Protein AF-A0A942DJN5-F1 (afdb_monomer_lite)

Foldseek 3Di:
DDDDPPPDPPPPFDKDWDADPQRKIWIAGPVRDTQWIGGNPDPKIKGWDADPVRHTAKIAIPQQWIWGFDDDVPAGFIWTDGPPDIDTAGCQAQVDWDQDSVGIFTDHPNRVVNVGDDDD

Radius of gyration: 15.45 Å; chains: 1; bounding box: 38×29×49 Å

pLDDT: mean 87.56, std 16.61, range [33.44, 97.94]

Secondary structure (DSSP, 8-state):
------------S--EEEE-TTS-EEEE-TTS-EEEEE-TT--PEEEEEE-TTS-EEEEEETTS-EEEEEEETTEEEEEE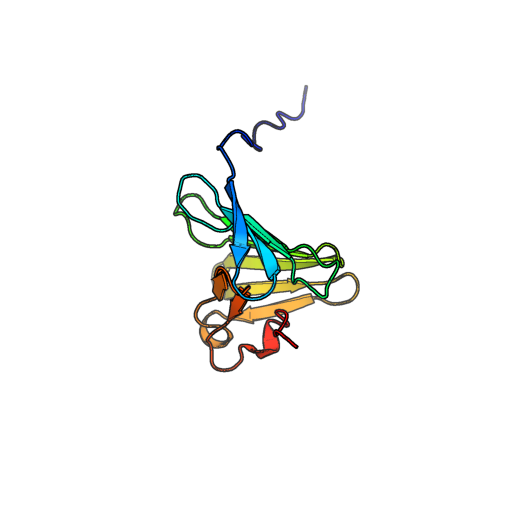E-SS-EEEEEHHHH--EEEETTEEEE-STTGGGG-PPPP-

Structure (mmCIF, N/CA/C/O backbone):
data_AF-A0A942DJN5-F1
#
_entry.id   AF-A0A942DJN5-F1
#
loop_
_atom_site.group_PDB
_atom_site.id
_atom_site.type_symbol
_atom_site.label_atom_id
_atom_site.label_alt_id
_atom_site.label_comp_id
_atom_site.label_asym_id
_atom_site.label_entity_id
_atom_site.label_seq_id
_atom_site.pdbx_PDB_ins_code
_atom_site.Cartn_x
_atom_site.Cartn_y
_atom_site.Cartn_z
_atom_site.occupancy
_atom_site.B_iso_or_equiv
_atom_site.auth_seq_id
_atom_site.auth_comp_id
_atom_site.auth_asym_id
_atom_site.auth_atom_id
_atom_site.pdbx_PDB_model_num
ATOM 1 N N . MET A 1 1 ? 22.781 13.539 30.069 1.00 37.44 1 MET A N 1
ATOM 2 C CA . MET A 1 1 ? 21.540 12.773 30.315 1.00 37.44 1 MET A CA 1
ATOM 3 C C . MET A 1 1 ? 20.593 13.017 29.149 1.00 37.44 1 MET A C 1
ATOM 5 O O . MET A 1 1 ? 20.262 14.176 28.956 1.00 37.44 1 MET A O 1
ATOM 9 N N . TYR A 1 2 ? 20.190 11.934 28.453 1.00 33.44 2 TYR A N 1
ATOM 10 C CA . TYR A 1 2 ? 19.131 11.812 27.418 1.00 33.44 2 TYR A CA 1
ATOM 11 C C . TYR A 1 2 ? 19.337 12.642 26.133 1.00 33.44 2 TYR A C 1
ATOM 13 O O . TYR A 1 2 ? 19.698 13.801 26.219 1.00 33.44 2 TYR A O 1
ATOM 21 N N . LYS A 1 3 ? 19.131 12.194 24.891 1.00 37.69 3 LYS A N 1
ATOM 22 C CA . LYS A 1 3 ? 18.524 11.051 24.164 1.00 37.69 3 LYS A CA 1
ATOM 23 C C . LYS A 1 3 ? 19.100 11.204 22.727 1.00 37.69 3 LYS A C 1
ATOM 25 O O . LYS A 1 3 ? 19.473 12.312 22.372 1.00 37.69 3 LYS A O 1
ATOM 30 N N . GLN A 1 4 ? 19.258 10.235 21.838 1.00 42.44 4 GLN A N 1
ATOM 31 C CA . GLN A 1 4 ? 18.393 9.138 21.431 1.00 42.44 4 GLN A CA 1
ATOM 32 C C . GLN A 1 4 ? 19.260 8.310 20.467 1.00 42.44 4 GLN A C 1
ATOM 34 O O . GLN A 1 4 ? 19.806 8.864 19.513 1.00 42.44 4 GLN A O 1
ATOM 39 N N . GLN A 1 5 ? 19.409 7.011 20.717 1.00 39.25 5 GLN A N 1
ATOM 40 C CA . GLN A 1 5 ? 19.871 6.081 19.693 1.00 39.25 5 GLN A CA 1
ATOM 41 C C . GLN A 1 5 ? 18.828 6.076 18.574 1.00 39.25 5 GLN A C 1
ATOM 43 O O . GLN A 1 5 ? 17.713 5.598 18.767 1.00 39.25 5 GLN A O 1
ATOM 48 N N . ALA A 1 6 ? 19.184 6.625 17.416 1.00 43.09 6 ALA A N 1
ATOM 49 C CA . ALA A 1 6 ? 18.515 6.331 16.155 1.00 43.09 6 ALA A CA 1
ATOM 50 C C . ALA A 1 6 ? 19.083 5.009 15.608 1.00 43.09 6 ALA A C 1
ATOM 52 O O . ALA A 1 6 ? 19.682 4.957 14.540 1.00 43.09 6 ALA A O 1
ATOM 53 N N . GLU A 1 7 ? 18.967 3.942 16.396 1.00 45.06 7 GLU A N 1
ATOM 54 C CA . GLU A 1 7 ? 19.272 2.580 15.966 1.00 45.06 7 GLU A CA 1
ATOM 55 C C . GLU A 1 7 ? 17.946 1.949 15.550 1.00 45.06 7 GLU A C 1
ATOM 57 O O . GLU A 1 7 ? 17.146 1.546 16.390 1.00 45.06 7 GLU A O 1
ATOM 62 N N . GLY A 1 8 ? 17.666 1.954 14.247 1.00 40.34 8 GLY A N 1
ATOM 63 C CA . GLY A 1 8 ? 16.407 1.403 13.751 1.00 40.34 8 GLY A CA 1
ATOM 64 C C . GLY A 1 8 ? 16.100 1.581 12.269 1.00 40.34 8 GLY A C 1
ATOM 65 O O . GLY A 1 8 ? 14.953 1.414 11.894 1.00 40.34 8 GLY A O 1
ATOM 66 N N . TYR A 1 9 ? 17.076 1.896 11.419 1.00 40.50 9 TYR A N 1
ATOM 67 C CA . TYR A 1 9 ? 16.955 1.644 9.981 1.00 40.50 9 TYR A CA 1
ATOM 68 C C . TYR A 1 9 ? 18.221 0.930 9.531 1.00 40.50 9 TYR A C 1
ATOM 70 O O . TYR A 1 9 ? 19.140 1.517 8.968 1.00 40.50 9 TYR A O 1
ATOM 78 N N . SER A 1 10 ? 18.284 -0.367 9.833 1.00 43.28 10 SER A N 1
ATOM 79 C CA . SER A 1 10 ? 19.214 -1.290 9.184 1.00 43.28 10 SER A CA 1
ATOM 80 C C . SER A 1 10 ? 18.806 -1.437 7.712 1.00 43.28 10 SER A C 1
ATOM 82 O O . SER A 1 10 ? 18.278 -2.464 7.293 1.00 43.28 10 SER A O 1
ATOM 84 N N . GLN A 1 11 ? 19.013 -0.389 6.917 1.00 51.34 11 GLN A N 1
ATOM 85 C CA . GLN A 1 11 ? 18.798 -0.410 5.477 1.00 51.34 11 GLN A CA 1
ATOM 86 C C . GLN A 1 11 ? 20.095 -0.875 4.811 1.00 51.34 11 GLN A C 1
ATOM 88 O O . GLN A 1 11 ? 20.892 -0.101 4.292 1.00 51.34 11 GLN A O 1
ATOM 93 N N . SER A 1 12 ? 20.344 -2.175 4.926 1.00 44.69 12 SER A N 1
ATOM 94 C CA . SER A 1 12 ? 21.439 -2.874 4.255 1.00 44.69 12 SER A CA 1
ATOM 95 C C . SER A 1 12 ? 21.007 -4.312 3.947 1.00 44.69 12 SER A C 1
ATOM 97 O O . SER A 1 12 ? 21.697 -5.274 4.277 1.00 44.69 12 SER A O 1
ATOM 99 N N . SER A 1 13 ? 19.840 -4.468 3.331 1.00 58.56 13 SER A N 1
ATOM 100 C CA . SER A 1 13 ? 19.449 -5.685 2.617 1.00 58.56 13 SER A CA 1
ATOM 101 C C . SER A 1 13 ? 19.523 -5.373 1.124 1.00 58.56 13 SER A C 1
ATOM 103 O O . SER A 1 13 ? 19.155 -4.279 0.694 1.00 58.56 13 SER A O 1
ATOM 105 N N . ARG A 1 14 ? 20.088 -6.276 0.319 1.00 76.81 14 ARG A N 1
ATOM 106 C CA . ARG A 1 14 ? 20.234 -6.055 -1.124 1.00 76.81 14 ARG A CA 1
ATOM 107 C C . ARG A 1 14 ? 18.852 -5.918 -1.756 1.00 76.81 14 ARG A C 1
ATOM 109 O O . ARG A 1 14 ? 18.133 -6.903 -1.904 1.00 76.81 14 ARG A O 1
ATOM 116 N N . GLU A 1 15 ? 18.491 -4.708 -2.163 1.00 88.94 15 GLU A N 1
ATOM 117 C CA . GLU A 1 15 ? 17.283 -4.491 -2.951 1.00 88.94 15 GLU A CA 1
ATOM 118 C C . GLU A 1 15 ? 17.552 -4.759 -4.430 1.00 88.94 15 GLU A C 1
ATOM 120 O O . GLU A 1 15 ? 18.551 -4.311 -4.997 1.00 88.94 15 GLU A O 1
ATOM 125 N N . THR A 1 16 ? 16.637 -5.478 -5.078 1.00 92.50 16 THR A N 1
ATOM 126 C CA . THR A 1 16 ? 16.659 -5.662 -6.532 1.00 92.50 16 THR A CA 1
ATOM 127 C C . THR A 1 16 ? 15.553 -4.835 -7.166 1.00 92.50 16 THR A C 1
ATOM 129 O O . THR A 1 16 ? 14.379 -5.024 -6.851 1.00 92.50 16 THR A O 1
ATOM 132 N N . SER A 1 17 ? 15.927 -3.956 -8.094 1.00 95.19 17 SER A N 1
ATOM 133 C CA . SER A 1 17 ? 14.985 -3.182 -8.904 1.00 95.19 17 SER A CA 1
ATOM 134 C C . SER A 1 17 ? 14.544 -3.981 -10.130 1.00 95.19 17 SER A C 1
ATOM 136 O O . SER A 1 17 ? 15.371 -4.619 -10.784 1.00 95.19 17 SER A O 1
ATOM 138 N N . ARG A 1 18 ? 13.250 -3.949 -10.452 1.00 96.12 18 ARG A N 1
ATOM 139 C CA . ARG A 1 18 ? 12.647 -4.637 -11.602 1.00 96.12 18 ARG A CA 1
ATOM 140 C C . ARG A 1 18 ? 11.591 -3.764 -12.267 1.00 96.12 18 ARG A C 1
ATOM 142 O O . ARG A 1 18 ? 11.036 -2.873 -11.636 1.00 96.12 18 ARG A O 1
ATOM 149 N N . VAL A 1 19 ? 11.315 -4.063 -13.530 1.00 96.69 19 VAL A N 1
ATOM 150 C CA . VAL A 1 19 ? 10.251 -3.434 -14.316 1.00 96.69 19 VAL A CA 1
ATOM 151 C C . VAL A 1 19 ? 9.258 -4.522 -14.716 1.00 96.69 19 VAL A C 1
ATOM 153 O O . VAL A 1 19 ? 9.683 -5.590 -15.164 1.00 96.69 19 VAL A O 1
ATOM 156 N N . ASN A 1 20 ? 7.962 -4.298 -14.496 1.00 94.69 20 ASN A N 1
ATOM 157 C CA . ASN A 1 20 ? 6.921 -5.255 -14.884 1.00 94.69 20 ASN A CA 1
ATOM 158 C C . ASN A 1 20 ? 6.558 -5.124 -16.381 1.00 94.69 20 ASN A C 1
ATOM 160 O O . ASN A 1 20 ? 7.110 -4.306 -17.117 1.00 94.69 20 ASN A O 1
ATOM 164 N N . THR A 1 21 ? 5.591 -5.917 -16.848 1.00 94.31 21 THR A N 1
ATOM 165 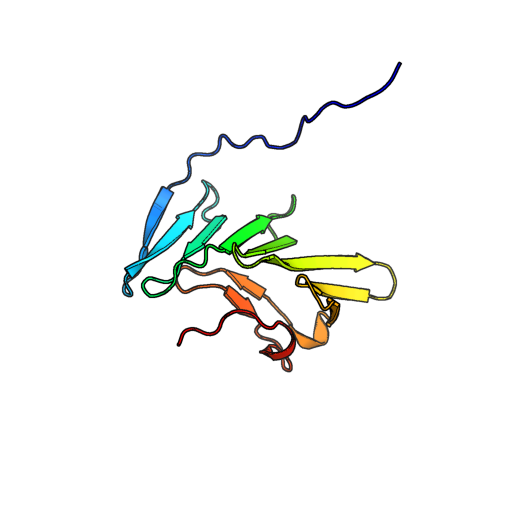C CA . THR A 1 21 ? 5.114 -5.903 -18.247 1.00 94.31 21 THR A CA 1
ATOM 166 C C . THR A 1 21 ? 4.478 -4.586 -18.693 1.00 94.31 21 THR A C 1
ATOM 168 O O . THR A 1 21 ? 4.234 -4.400 -19.881 1.00 94.31 21 THR A O 1
ATOM 171 N N . HIS A 1 22 ? 4.182 -3.689 -17.760 1.00 91.75 22 HIS A N 1
ATOM 172 C CA . HIS A 1 22 ? 3.553 -2.397 -17.999 1.00 91.75 22 HIS A CA 1
ATOM 173 C C . HIS A 1 22 ? 4.523 -1.223 -17.908 1.00 91.75 22 HIS A C 1
ATOM 175 O O . HIS A 1 22 ? 4.109 -0.091 -18.112 1.00 91.75 22 HIS A O 1
ATOM 181 N N . GLY A 1 23 ? 5.804 -1.486 -17.638 1.00 93.75 23 GLY A N 1
ATOM 182 C CA . GLY A 1 23 ? 6.790 -0.434 -17.424 1.00 93.75 23 GLY A CA 1
ATOM 183 C C . GLY A 1 23 ? 6.844 0.076 -15.983 1.00 93.75 23 GLY A C 1
ATOM 184 O O . GLY A 1 23 ? 7.668 0.941 -15.701 1.00 93.75 23 GLY A O 1
ATOM 185 N N . ASP A 1 24 ? 6.029 -0.461 -15.068 1.00 94.50 24 ASP A N 1
ATOM 186 C CA . ASP A 1 24 ? 6.037 -0.031 -13.670 1.00 94.50 24 ASP A CA 1
ATOM 187 C C . ASP A 1 24 ? 7.316 -0.510 -12.985 1.00 94.50 24 ASP A C 1
ATOM 189 O O . ASP A 1 24 ? 7.741 -1.664 -13.136 1.00 94.50 24 ASP A O 1
ATOM 193 N N . LEU A 1 25 ? 7.916 0.378 -12.202 1.00 95.69 25 LEU A N 1
ATOM 194 C CA . LEU A 1 25 ? 9.142 0.116 -11.468 1.00 95.69 25 LEU A CA 1
ATOM 195 C C . LEU A 1 25 ? 8.801 -0.376 -10.065 1.00 95.69 25 LEU A C 1
ATOM 197 O O . LEU A 1 25 ? 8.100 0.301 -9.318 1.00 95.69 25 LEU A O 1
ATOM 201 N N . TYR A 1 26 ? 9.368 -1.506 -9.658 1.00 96.75 26 TYR A N 1
ATOM 202 C CA . TYR A 1 26 ? 9.243 -1.993 -8.289 1.00 96.75 26 TYR A CA 1
ATOM 203 C C . TYR A 1 26 ? 10.572 -2.518 -7.750 1.00 96.75 26 TYR A C 1
ATOM 205 O O . TYR A 1 26 ? 11.444 -2.965 -8.501 1.00 96.75 26 TYR A O 1
ATOM 213 N N . ARG A 1 27 ? 10.739 -2.475 -6.428 1.00 97.50 27 ARG A N 1
ATOM 214 C CA . ARG A 1 27 ? 11.911 -3.025 -5.735 1.00 97.50 27 ARG A CA 1
ATOM 215 C C . ARG A 1 27 ? 11.497 -4.143 -4.809 1.00 97.50 27 ARG A C 1
ATOM 217 O O . ARG A 1 27 ? 10.428 -4.073 -4.214 1.00 97.50 27 ARG A O 1
ATOM 224 N N . LYS A 1 28 ? 12.339 -5.169 -4.699 1.00 96.69 28 LYS A N 1
ATOM 225 C CA . LYS A 1 28 ? 12.158 -6.278 -3.760 1.00 96.69 28 LYS A CA 1
ATOM 226 C C . LYS A 1 28 ? 13.339 -6.386 -2.814 1.00 96.69 28 LYS A C 1
ATOM 228 O O . LYS A 1 28 ? 14.482 -6.259 -3.258 1.00 96.69 28 LYS A O 1
ATOM 233 N N . ASN A 1 29 ? 13.055 -6.671 -1.549 1.00 94.50 29 ASN A N 1
ATOM 234 C CA . ASN A 1 29 ? 14.072 -7.080 -0.590 1.00 94.50 29 ASN A CA 1
ATOM 235 C C . ASN A 1 29 ? 14.456 -8.560 -0.789 1.00 94.50 29 ASN A C 1
ATOM 237 O O . ASN A 1 29 ? 13.906 -9.268 -1.637 1.00 94.50 29 ASN A O 1
ATOM 241 N N . GLU A 1 30 ? 15.401 -9.041 0.016 1.00 93.31 30 GLU A N 1
ATOM 242 C CA . GLU A 1 30 ? 15.907 -10.420 -0.044 1.00 93.31 30 GLU A CA 1
ATOM 243 C C . GLU A 1 30 ? 14.849 -11.479 0.317 1.00 93.31 30 GLU A C 1
ATOM 245 O O . GLU A 1 30 ? 14.959 -12.625 -0.113 1.00 93.31 30 GLU A O 1
ATOM 250 N N . LEU A 1 31 ? 13.796 -11.091 1.046 1.00 93.06 31 LEU A N 1
ATOM 251 C CA . LEU A 1 31 ? 12.650 -1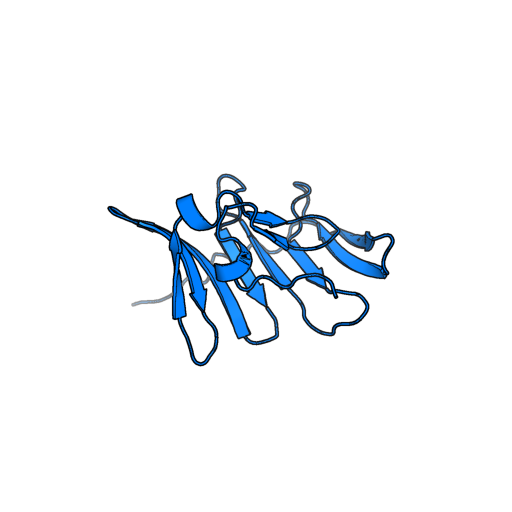1.945 1.380 1.00 93.06 31 LEU A CA 1
ATOM 252 C C . LEU A 1 31 ? 11.609 -12.002 0.248 1.00 93.06 31 LEU A C 1
ATOM 254 O O . LEU A 1 31 ? 10.598 -12.692 0.363 1.00 93.06 31 LEU A O 1
ATOM 258 N N . GLY A 1 32 ? 11.834 -11.275 -0.850 1.00 93.94 32 GLY A N 1
ATOM 259 C CA . GLY A 1 32 ? 10.921 -11.199 -1.989 1.00 93.94 32 GLY A CA 1
ATOM 260 C C . GLY A 1 32 ? 9.745 -10.238 -1.796 1.00 93.94 32 GLY A C 1
ATOM 261 O O . GLY A 1 32 ? 8.908 -10.134 -2.697 1.00 93.94 32 GLY A O 1
ATOM 262 N N . GLN A 1 33 ? 9.690 -9.516 -0.675 1.00 96.44 33 GLN A N 1
ATOM 263 C CA . GLN A 1 33 ? 8.675 -8.499 -0.410 1.00 96.44 33 GLN A CA 1
ATOM 264 C C . GLN A 1 33 ? 8.974 -7.239 -1.217 1.00 96.44 33 GLN A C 1
ATOM 266 O O . GLN A 1 33 ? 10.135 -6.857 -1.372 1.00 96.44 33 GLN A O 1
ATOM 271 N N . ILE A 1 34 ? 7.930 -6.589 -1.726 1.00 97.25 34 ILE A N 1
ATOM 272 C CA . ILE A 1 34 ? 8.077 -5.363 -2.509 1.00 97.25 34 ILE A CA 1
ATOM 273 C C . ILE A 1 34 ? 8.197 -4.183 -1.556 1.00 97.25 34 ILE A C 1
ATOM 275 O O . ILE A 1 34 ? 7.278 -3.920 -0.796 1.00 97.25 34 ILE A O 1
ATOM 279 N N . THR A 1 35 ? 9.312 -3.463 -1.606 1.00 97.00 35 THR A N 1
ATOM 280 C CA . THR A 1 35 ? 9.597 -2.340 -0.698 1.00 97.00 35 THR A CA 1
ATOM 281 C C . THR A 1 35 ? 9.246 -0.987 -1.302 1.00 97.00 35 THR A C 1
ATOM 283 O O . THR A 1 35 ? 8.978 -0.034 -0.571 1.00 97.00 35 THR A O 1
ATOM 286 N N . SER A 1 36 ? 9.190 -0.894 -2.634 1.00 96.94 36 SER A N 1
ATOM 287 C CA . SER A 1 36 ? 8.718 0.301 -3.333 1.00 96.94 36 SER A CA 1
ATOM 288 C C . SER A 1 36 ? 8.078 -0.015 -4.680 1.00 96.94 36 SER A C 1
ATOM 290 O O . SER A 1 36 ? 8.445 -1.004 -5.320 1.00 96.94 36 SER A O 1
ATOM 292 N N . PHE A 1 37 ? 7.186 0.861 -5.141 1.00 96.31 37 PHE A N 1
ATOM 293 C CA . PHE A 1 37 ? 6.492 0.745 -6.425 1.00 96.31 37 PHE A CA 1
ATOM 294 C C . PHE A 1 37 ? 6.213 2.130 -7.038 1.00 96.31 37 PHE A C 1
ATOM 296 O O . PHE A 1 37 ? 5.858 3.052 -6.313 1.00 96.31 37 PHE A O 1
ATOM 303 N N . SER A 1 38 ? 6.354 2.275 -8.355 1.00 94.75 38 SER A N 1
ATOM 304 C CA . SER A 1 38 ? 6.024 3.481 -9.128 1.00 94.75 38 SER A CA 1
ATOM 305 C C . SER A 1 38 ? 5.357 3.065 -10.433 1.00 94.75 38 SER A C 1
ATOM 307 O O . SER A 1 38 ? 5.916 2.239 -11.160 1.00 94.75 38 SER A O 1
ATOM 309 N N . TYR A 1 39 ? 4.191 3.635 -10.739 1.00 91.31 39 TYR A N 1
ATOM 310 C CA . TYR A 1 39 ? 3.526 3.396 -12.023 1.00 91.31 39 TYR A CA 1
ATOM 311 C C . TYR A 1 39 ? 4.316 4.050 -13.163 1.00 91.31 39 TYR A C 1
ATOM 313 O O . TYR A 1 39 ? 4.892 5.116 -12.970 1.00 91.31 39 TYR A O 1
ATOM 321 N N . ALA A 1 40 ? 4.334 3.439 -14.349 1.00 91.19 40 ALA A N 1
ATOM 322 C CA . ALA A 1 40 ? 5.069 3.964 -15.505 1.00 91.19 40 ALA A CA 1
ATOM 323 C C . ALA A 1 40 ? 4.626 5.386 -15.897 1.00 91.19 40 ALA A C 1
ATOM 325 O O . ALA A 1 40 ? 5.451 6.231 -16.238 1.00 91.19 40 ALA A O 1
ATOM 326 N N . ASP A 1 41 ? 3.321 5.641 -15.797 1.00 88.31 41 ASP A N 1
ATOM 327 C CA . ASP A 1 41 ? 2.680 6.898 -16.190 1.00 88.31 41 ASP A CA 1
ATOM 328 C C . ASP A 1 41 ? 2.506 7.873 -15.007 1.00 88.31 41 ASP A C 1
ATOM 330 O O . ASP A 1 41 ? 1.704 8.806 -15.069 1.00 88.31 41 ASP A O 1
ATOM 334 N N . SER A 1 42 ? 3.212 7.647 -13.893 1.00 85.62 42 SER A N 1
ATOM 335 C CA . SER A 1 42 ? 3.075 8.449 -12.678 1.00 85.62 42 SER A CA 1
ATOM 336 C C . SER A 1 42 ? 4.405 8.649 -11.959 1.00 85.62 42 SER A C 1
ATOM 338 O O . SER A 1 42 ? 5.114 7.693 -11.659 1.00 85.62 42 SER A O 1
ATOM 340 N N . ASP A 1 43 ? 4.679 9.887 -11.549 1.00 85.19 43 ASP A N 1
ATOM 341 C CA . ASP A 1 43 ? 5.818 10.215 -10.677 1.00 85.19 43 ASP A CA 1
ATOM 342 C C . ASP A 1 43 ? 5.548 9.889 -9.190 1.00 85.19 43 ASP A C 1
ATOM 344 O O . ASP A 1 43 ? 6.299 10.288 -8.291 1.00 85.19 43 ASP A O 1
ATOM 348 N N . ILE A 1 44 ? 4.444 9.196 -8.897 1.00 91.31 44 ILE A N 1
ATOM 349 C CA . ILE A 1 44 ? 4.080 8.813 -7.538 1.00 91.31 44 ILE A CA 1
ATOM 350 C C . ILE A 1 44 ? 4.854 7.556 -7.138 1.00 91.31 44 ILE A C 1
ATOM 352 O O . ILE A 1 44 ? 4.647 6.472 -7.682 1.00 91.31 44 ILE A O 1
ATOM 356 N N . LEU A 1 45 ? 5.703 7.708 -6.123 1.00 93.88 45 LEU A N 1
ATOM 357 C CA . LEU A 1 45 ? 6.436 6.617 -5.501 1.00 93.88 45 LEU A CA 1
ATOM 358 C C . LEU A 1 45 ? 5.691 6.143 -4.259 1.00 93.88 45 LEU A C 1
ATOM 360 O O . LEU A 1 45 ? 5.471 6.919 -3.329 1.00 93.88 45 LEU A O 1
ATOM 364 N N . PHE A 1 46 ? 5.401 4.850 -4.217 1.00 96.44 46 PHE A N 1
ATOM 365 C CA . PHE A 1 46 ? 4.924 4.152 -3.035 1.00 96.44 46 PHE A CA 1
ATOM 366 C C . PHE A 1 46 ? 6.078 3.434 -2.344 1.00 96.44 46 PHE A C 1
ATOM 368 O O . PHE A 1 46 ? 6.932 2.838 -3.006 1.00 96.44 46 PHE A O 1
ATOM 375 N N . THR A 1 47 ? 6.082 3.451 -1.016 1.00 97.44 47 THR A N 1
ATOM 376 C CA . THR A 1 47 ? 6.957 2.629 -0.179 1.00 97.44 47 THR A CA 1
ATOM 377 C C . THR A 1 47 ? 6.133 1.790 0.782 1.00 97.44 47 THR A C 1
ATOM 379 O O . THR A 1 47 ? 5.058 2.204 1.219 1.00 97.44 47 THR A O 1
ATOM 382 N N . PHE A 1 48 ? 6.642 0.601 1.092 1.00 97.94 48 PHE A N 1
ATOM 383 C CA . PHE A 1 48 ? 5.944 -0.403 1.885 1.00 97.94 48 PHE A CA 1
ATOM 384 C C . PHE A 1 48 ? 6.817 -0.847 3.052 1.00 97.94 48 PHE A C 1
ATOM 386 O O . PHE A 1 48 ? 7.948 -1.303 2.851 1.00 97.94 48 PHE A O 1
ATOM 393 N N . GLY A 1 49 ? 6.282 -0.714 4.261 1.00 96.81 49 GLY A N 1
ATOM 394 C CA . GLY A 1 49 ? 6.882 -1.235 5.479 1.00 96.81 49 GLY A CA 1
ATOM 395 C C . GLY A 1 49 ? 6.224 -2.542 5.904 1.00 96.81 49 GLY A C 1
ATOM 396 O O . GLY A 1 49 ? 5.030 -2.767 5.681 1.00 96.81 49 GLY A O 1
ATOM 397 N N . TYR A 1 50 ? 7.029 -3.414 6.504 1.00 96.00 50 TYR A N 1
ATOM 398 C CA . TYR A 1 50 ? 6.601 -4.712 7.007 1.00 96.00 50 TYR A CA 1
ATOM 399 C C . TYR A 1 50 ? 6.979 -4.845 8.482 1.00 96.00 50 TYR A C 1
ATOM 401 O O . TYR A 1 50 ? 8.048 -4.387 8.894 1.00 96.00 50 TYR A O 1
ATOM 409 N N . ASP A 1 51 ? 6.113 -5.481 9.266 1.00 94.25 51 ASP A N 1
ATOM 410 C CA . ASP A 1 51 ? 6.382 -5.804 10.663 1.00 94.25 51 ASP A CA 1
ATOM 411 C C . ASP A 1 51 ? 7.368 -6.980 10.807 1.00 94.25 51 ASP A C 1
ATOM 413 O O . ASP A 1 51 ? 7.847 -7.564 9.831 1.00 94.25 51 ASP A O 1
ATOM 417 N N . ASN A 1 52 ? 7.689 -7.331 12.055 1.00 91.94 52 ASN A N 1
ATOM 418 C CA . ASN A 1 52 ? 8.630 -8.412 12.367 1.00 91.94 52 ASN A CA 1
ATOM 419 C C . ASN A 1 52 ? 8.145 -9.797 11.904 1.00 91.94 52 ASN A C 1
ATOM 421 O O . ASN A 1 52 ? 8.968 -10.697 11.746 1.00 91.94 52 ASN A O 1
ATOM 425 N N . ASP A 1 53 ? 6.840 -9.960 11.675 1.00 93.12 53 ASP A N 1
ATOM 426 C CA . ASP A 1 53 ? 6.236 -11.189 11.159 1.00 93.12 53 ASP A CA 1
ATOM 427 C C . ASP A 1 53 ? 6.187 -11.195 9.618 1.00 93.12 53 ASP A C 1
ATOM 429 O O . ASP A 1 53 ? 5.674 -12.130 8.997 1.00 93.12 53 ASP A O 1
ATOM 433 N N . GLY A 1 54 ? 6.727 -10.150 8.980 1.00 92.81 54 GLY A N 1
ATOM 434 C CA . GLY A 1 54 ? 6.749 -9.975 7.534 1.00 92.81 54 GLY A CA 1
ATOM 435 C C . GLY A 1 54 ? 5.403 -9.554 6.944 1.00 92.81 54 GLY A C 1
ATOM 436 O O . GLY A 1 54 ? 5.220 -9.651 5.727 1.00 92.81 54 GLY A O 1
ATOM 437 N N . GLN A 1 55 ? 4.463 -9.093 7.772 1.00 93.19 55 GLN A N 1
ATOM 438 C CA . GLN A 1 55 ? 3.161 -8.601 7.334 1.00 93.19 55 GLN A CA 1
ATOM 439 C C . GLN A 1 55 ? 3.225 -7.110 7.026 1.00 93.19 55 GLN A C 1
ATOM 441 O O . GLN A 1 55 ? 3.960 -6.364 7.664 1.00 93.19 55 GLN A O 1
ATOM 446 N N . LEU A 1 56 ? 2.451 -6.663 6.037 1.00 95.81 56 LEU A N 1
ATOM 447 C CA . LEU A 1 56 ? 2.415 -5.255 5.649 1.00 95.81 56 LEU A CA 1
ATOM 448 C C . LEU A 1 56 ? 1.901 -4.395 6.816 1.00 95.81 56 LEU A C 1
ATOM 450 O O . LEU A 1 56 ? 0.774 -4.587 7.280 1.00 95.81 56 LEU A O 1
ATOM 454 N N . SER A 1 57 ? 2.718 -3.444 7.267 1.00 96.31 57 SER A N 1
ATOM 455 C CA . SER A 1 57 ? 2.420 -2.561 8.400 1.00 96.31 57 SER A CA 1
ATOM 456 C C . SER A 1 57 ? 2.080 -1.141 7.971 1.00 96.31 57 SER A C 1
ATOM 458 O O . SER A 1 57 ? 1.259 -0.482 8.610 1.00 96.31 57 SER A O 1
ATOM 460 N N . ASP A 1 58 ? 2.697 -0.658 6.896 1.00 97.00 58 ASP A N 1
ATOM 461 C CA . ASP A 1 58 ? 2.519 0.709 6.433 1.00 97.00 58 ASP A CA 1
ATOM 462 C C . ASP A 1 58 ? 2.752 0.857 4.932 1.00 97.00 58 ASP A C 1
ATOM 464 O O . ASP A 1 58 ? 3.490 0.103 4.297 1.00 97.00 58 ASP A O 1
ATOM 468 N N . ILE A 1 59 ? 2.079 1.855 4.374 1.00 97.88 59 ILE A N 1
ATOM 469 C CA . ILE A 1 59 ? 2.209 2.294 2.992 1.00 97.88 59 ILE A CA 1
ATOM 470 C C . ILE A 1 59 ? 2.396 3.805 3.047 1.00 97.88 59 ILE A C 1
ATOM 472 O O . ILE A 1 59 ? 1.652 4.492 3.750 1.00 97.88 59 ILE A O 1
ATOM 476 N N . ASN A 1 60 ? 3.349 4.343 2.296 1.00 97.44 60 ASN A N 1
ATOM 477 C CA . ASN A 1 60 ? 3.510 5.785 2.137 1.00 97.44 60 ASN A CA 1
ATOM 478 C C . ASN A 1 60 ? 3.611 6.133 0.657 1.00 97.44 60 ASN A C 1
ATOM 480 O O . ASN A 1 60 ? 4.171 5.373 -0.125 1.00 97.44 60 ASN A O 1
ATOM 484 N N . SER A 1 61 ? 3.076 7.290 0.289 1.00 96.06 61 SER A N 1
ATOM 485 C CA . SER A 1 61 ? 3.158 7.850 -1.056 1.00 96.06 61 SER A CA 1
ATOM 486 C C . SER A 1 61 ? 3.970 9.143 -1.041 1.00 96.06 61 SER A C 1
ATOM 488 O O . SER A 1 61 ? 3.845 9.950 -0.115 1.00 96.06 61 SER A O 1
ATOM 490 N N . SER A 1 62 ? 4.725 9.409 -2.109 1.00 94.94 62 SER A N 1
ATOM 491 C CA . SER A 1 62 ? 5.391 10.700 -2.328 1.00 94.94 62 SER A CA 1
ATOM 492 C C . SER A 1 62 ? 4.419 11.888 -2.404 1.00 94.94 62 SER A C 1
ATOM 494 O O . SER A 1 62 ? 4.842 13.029 -2.235 1.00 94.94 62 SER A O 1
ATOM 496 N N . THR A 1 63 ? 3.116 11.642 -2.587 1.00 92.56 63 THR A N 1
ATOM 497 C CA . THR A 1 63 ? 2.058 12.670 -2.565 1.00 92.56 63 THR A CA 1
ATOM 498 C C . THR A 1 63 ? 1.546 13.014 -1.163 1.00 92.56 63 THR A C 1
ATOM 500 O O . THR A 1 63 ? 0.615 13.805 -1.026 1.00 92.56 63 THR A O 1
ATOM 503 N N . GLY A 1 64 ? 2.137 12.438 -0.111 1.00 94.00 64 GLY A N 1
ATOM 504 C CA . GLY A 1 64 ? 1.786 12.721 1.286 1.00 94.00 64 GLY A CA 1
ATOM 505 C C . GLY A 1 64 ? 0.622 11.899 1.835 1.00 94.00 64 GLY A C 1
ATOM 506 O O . GLY A 1 64 ? 0.157 12.156 2.945 1.00 94.00 64 GLY A O 1
ATOM 507 N N . TRP A 1 65 ? 0.167 10.901 1.082 1.00 96.69 65 TRP A N 1
ATOM 508 C CA . TRP A 1 65 ? -0.736 9.879 1.592 1.00 96.69 65 TRP A CA 1
ATOM 509 C C . TRP A 1 65 ? 0.023 8.832 2.397 1.00 96.69 65 TRP A C 1
ATOM 511 O O . TRP A 1 65 ? 1.149 8.461 2.056 1.00 96.69 65 TRP A O 1
ATOM 521 N N . SER A 1 66 ? -0.611 8.324 3.448 1.00 97.56 66 SER A N 1
ATOM 522 C CA . SER A 1 66 ? -0.087 7.186 4.195 1.00 97.56 66 SER A CA 1
ATOM 523 C C . SER A 1 66 ? -1.202 6.325 4.766 1.00 97.56 66 SER A C 1
ATOM 525 O O . SER A 1 66 ? -2.233 6.838 5.210 1.00 97.56 66 SER A O 1
ATOM 527 N N . TRP A 1 67 ? -0.926 5.031 4.825 1.00 97.94 67 TRP A N 1
ATOM 528 C CA . TRP A 1 67 ? -1.774 4.003 5.397 1.00 97.94 67 TRP A CA 1
ATOM 529 C C . TRP A 1 67 ? -0.974 3.309 6.485 1.00 97.94 67 TRP A C 1
ATOM 531 O O . TRP A 1 67 ? 0.154 2.887 6.249 1.00 97.94 67 TRP A O 1
ATOM 541 N N . THR A 1 68 ? -1.526 3.194 7.685 1.00 97.56 68 THR A N 1
ATOM 542 C CA . THR A 1 68 ? -0.845 2.528 8.801 1.00 97.56 68 THR A CA 1
ATOM 543 C C . THR A 1 68 ? -1.771 1.502 9.420 1.00 97.56 68 THR A C 1
ATOM 545 O O . THR A 1 68 ? -2.882 1.851 9.828 1.00 97.56 68 THR A O 1
ATOM 548 N N . LYS A 1 69 ? -1.320 0.249 9.509 1.00 96.38 69 LYS A N 1
ATOM 549 C CA . LYS A 1 69 ? -2.066 -0.809 10.182 1.00 96.38 69 LYS A CA 1
ATOM 550 C C . LYS A 1 69 ? -2.052 -0.544 11.688 1.00 96.38 69 LYS A C 1
ATOM 552 O O . LYS A 1 69 ? -1.009 -0.269 12.281 1.00 96.38 69 LYS A O 1
ATOM 557 N N . VAL A 1 70 ? -3.223 -0.589 12.313 1.00 95.31 70 VAL A N 1
ATOM 558 C CA . VAL A 1 70 ? -3.409 -0.346 13.746 1.00 95.31 70 VAL A CA 1
ATOM 559 C C . VAL A 1 70 ? -4.120 -1.540 14.358 1.00 95.31 70 VAL A C 1
ATOM 561 O O . VAL A 1 70 ? -5.150 -1.983 13.857 1.00 95.31 70 VAL A O 1
ATOM 564 N N . ARG A 1 71 ? -3.562 -2.039 15.463 1.00 93.12 71 ARG A N 1
ATOM 565 C CA . ARG A 1 71 ? -4.116 -3.126 16.273 1.00 93.12 71 ARG A CA 1
ATOM 566 C C . ARG A 1 71 ? -4.255 -2.645 17.707 1.00 93.12 71 ARG A C 1
ATOM 568 O O . ARG A 1 71 ? -3.265 -2.502 18.423 1.00 93.12 71 ARG A O 1
ATOM 575 N N . THR A 1 72 ? -5.481 -2.346 18.115 1.00 92.56 72 THR A N 1
ATOM 576 C CA . THR A 1 72 ? -5.809 -1.866 19.464 1.00 92.56 72 THR A CA 1
ATOM 577 C C . THR A 1 72 ? -7.060 -2.569 19.982 1.00 92.56 72 THR A C 1
ATOM 579 O O . THR A 1 72 ? -7.878 -3.015 19.178 1.00 92.56 72 THR A O 1
ATOM 582 N N . PRO A 1 73 ? -7.263 -2.674 21.308 1.00 93.12 73 PRO A N 1
ATOM 583 C CA . PRO A 1 73 ? -8.509 -3.212 21.844 1.00 93.12 73 PRO A CA 1
ATOM 584 C C . PRO A 1 73 ? -9.720 -2.446 21.288 1.00 93.12 73 PRO A C 1
ATOM 586 O O . PRO A 1 73 ? -9.875 -1.256 21.550 1.00 93.12 73 PRO A O 1
ATOM 589 N N . GLY A 1 74 ? -10.563 -3.129 20.510 1.00 89.69 74 GLY A N 1
ATOM 590 C CA . GLY A 1 74 ? -11.759 -2.549 19.887 1.00 89.69 74 GLY A CA 1
ATOM 591 C C . GLY A 1 74 ? -11.579 -1.998 18.467 1.00 89.69 74 GLY A C 1
ATOM 592 O O . GLY A 1 74 ? -12.569 -1.566 17.885 1.00 89.69 74 GLY A O 1
ATOM 593 N N . PHE A 1 75 ? -10.372 -2.030 17.891 1.00 93.06 75 PHE A N 1
ATOM 594 C CA . PHE A 1 75 ? -10.157 -1.708 16.478 1.00 93.06 75 PHE A CA 1
ATOM 595 C C . PHE A 1 75 ? -8.930 -2.428 15.910 1.00 93.06 75 PHE A C 1
ATOM 597 O O . PHE A 1 75 ? -7.805 -2.240 16.389 1.00 93.06 75 PHE A O 1
ATOM 604 N N . GLU A 1 76 ? -9.157 -3.179 14.838 1.00 95.12 76 GLU A N 1
ATOM 605 C CA . GLU A 1 76 ? -8.124 -3.705 13.954 1.00 95.12 76 GLU A CA 1
ATOM 606 C C . GLU A 1 76 ? -8.437 -3.268 12.523 1.00 95.12 76 GLU A C 1
ATOM 608 O O . GLU A 1 76 ? -9.579 -3.361 12.068 1.00 95.12 76 GLU A O 1
ATOM 613 N N . GLY A 1 77 ? -7.437 -2.719 11.837 1.00 95.56 77 GLY A N 1
ATOM 614 C CA . GLY A 1 77 ? -7.602 -2.190 10.490 1.00 95.56 77 GLY A CA 1
ATOM 615 C C . GLY A 1 77 ? -6.526 -1.175 10.135 1.00 95.56 77 GLY A C 1
ATOM 616 O O . GLY A 1 77 ? -5.394 -1.248 10.615 1.00 95.56 77 GLY A O 1
ATOM 617 N N . TRP A 1 78 ? -6.888 -0.206 9.306 1.00 97.38 78 TRP A N 1
ATOM 618 C CA . TRP A 1 78 ? -6.001 0.804 8.755 1.00 97.38 78 TRP A CA 1
ATOM 619 C C . TRP A 1 78 ? -6.430 2.205 9.155 1.00 97.38 78 TRP A C 1
ATOM 621 O O . TRP A 1 78 ? -7.610 2.551 9.160 1.00 97.38 78 TRP A O 1
ATOM 631 N N . VAL A 1 79 ? -5.440 3.036 9.451 1.00 97.19 79 VAL A N 1
ATOM 632 C CA . VAL A 1 79 ? -5.593 4.485 9.475 1.00 97.19 79 VAL A CA 1
ATOM 633 C C . VAL A 1 79 ? -5.106 5.014 8.141 1.00 97.19 79 VAL A C 1
ATOM 635 O O . VAL A 1 79 ? -3.920 4.892 7.834 1.00 97.19 79 VAL A O 1
ATOM 638 N N . VAL A 1 80 ? -6.012 5.618 7.383 1.00 97.56 80 VAL A N 1
ATOM 639 C CA . VAL A 1 80 ? -5.697 6.302 6.128 1.00 97.56 80 VAL A CA 1
ATOM 640 C C . VAL A 1 80 ? -5.630 7.791 6.413 1.00 97.56 80 VAL A C 1
ATOM 642 O O . VAL A 1 80 ? -6.481 8.329 7.129 1.00 97.56 80 VAL A O 1
ATOM 645 N N . ARG A 1 81 ? -4.587 8.458 5.922 1.00 97.00 81 ARG A N 1
ATOM 646 C CA . ARG A 1 81 ? -4.428 9.903 6.093 1.00 97.00 81 ARG A CA 1
ATOM 647 C C . ARG A 1 81 ? -3.721 10.551 4.914 1.00 97.00 81 ARG A C 1
ATOM 649 O O . ARG A 1 81 ? -2.839 9.951 4.299 1.00 97.00 81 ARG A O 1
ATOM 656 N N . ASN A 1 82 ? -4.043 11.817 4.708 1.00 94.31 82 ASN A N 1
ATOM 657 C CA . ASN A 1 82 ? -3.289 12.760 3.892 1.00 94.31 82 ASN A CA 1
ATOM 658 C C . ASN A 1 82 ? -3.065 14.056 4.705 1.00 94.31 82 ASN A C 1
ATOM 660 O O . ASN A 1 82 ? -3.187 14.058 5.932 1.00 94.31 82 ASN A O 1
ATOM 664 N N . TYR A 1 83 ? -2.711 15.163 4.047 1.00 91.06 83 TYR A N 1
ATOM 665 C CA . TYR A 1 83 ? -2.491 16.451 4.720 1.00 91.06 83 TYR A CA 1
ATOM 666 C C . TYR A 1 83 ? -3.755 17.103 5.302 1.00 91.06 83 TYR A C 1
ATOM 668 O O . TYR A 1 83 ? -3.645 17.969 6.169 1.00 91.06 83 TYR A O 1
ATOM 676 N N . PHE A 1 84 ? -4.934 16.719 4.824 1.00 94.06 84 PHE A N 1
ATOM 677 C CA . PHE A 1 84 ? -6.213 17.362 5.122 1.00 94.06 84 PHE A CA 1
ATOM 678 C C . PHE A 1 84 ? -7.134 16.474 5.957 1.00 94.06 84 PHE A C 1
ATOM 680 O O . PHE A 1 84 ? -7.868 16.968 6.810 1.00 94.06 84 PHE A O 1
ATOM 687 N N . GLU A 1 85 ? -7.090 15.167 5.720 1.00 96.06 85 GLU A N 1
ATOM 688 C CA . GLU A 1 85 ? -8.085 14.219 6.193 1.00 96.06 85 GLU A CA 1
ATOM 689 C C . GLU A 1 85 ? -7.438 12.971 6.784 1.00 96.06 85 GLU A C 1
ATOM 691 O O . GLU A 1 85 ? -6.307 12.586 6.467 1.00 96.06 85 GLU A O 1
ATOM 696 N N . ARG A 1 86 ? -8.196 12.337 7.677 1.00 96.50 86 ARG A N 1
ATOM 697 C CA . ARG A 1 86 ? -7.860 11.063 8.297 1.00 96.50 86 ARG A CA 1
ATOM 698 C C . ARG A 1 86 ? -9.137 10.290 8.580 1.00 96.50 86 ARG A C 1
ATOM 700 O O . ARG A 1 86 ? -10.064 10.839 9.172 1.00 96.50 86 ARG A O 1
ATOM 707 N N . TRP A 1 87 ? -9.132 9.002 8.272 1.00 97.19 87 TRP A N 1
ATOM 708 C CA . TRP A 1 87 ? -10.204 8.085 8.644 1.00 97.19 87 TRP A CA 1
ATOM 709 C C . TRP A 1 87 ? -9.658 6.695 8.964 1.00 97.19 87 TRP A C 1
ATOM 711 O O . TRP A 1 87 ? -8.450 6.441 8.937 1.00 97.19 87 TRP A O 1
ATOM 721 N N . PHE A 1 88 ? -10.575 5.819 9.353 1.00 96.50 88 PHE A N 1
ATOM 722 C CA . PHE A 1 88 ? -10.300 4.462 9.785 1.00 96.50 88 PHE A CA 1
ATOM 723 C C . PHE A 1 88 ? -11.058 3.507 8.874 1.00 96.50 88 PHE A C 1
ATOM 725 O O . PHE A 1 88 ? -12.231 3.739 8.584 1.00 96.50 88 PHE A O 1
ATOM 732 N N . VAL A 1 89 ? -10.383 2.448 8.448 1.00 96.31 89 VAL A N 1
ATOM 733 C CA . VAL A 1 89 ? -10.965 1.357 7.669 1.00 96.31 89 VAL A CA 1
ATOM 734 C C . VAL A 1 89 ? -10.716 0.087 8.457 1.00 96.31 89 V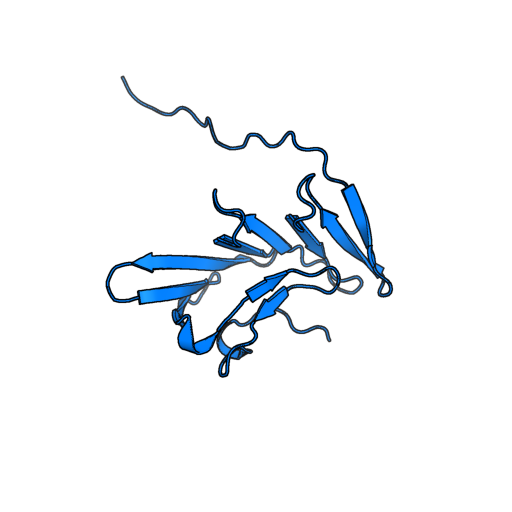AL A C 1
ATOM 736 O O . VAL A 1 89 ? -9.567 -0.288 8.674 1.00 96.31 89 VAL A O 1
ATOM 739 N N . SER A 1 90 ? -11.773 -0.529 8.966 1.00 95.19 90 SER A N 1
ATOM 740 C CA . SER A 1 90 ? -11.660 -1.771 9.732 1.00 95.19 90 SER A CA 1
ATOM 741 C C . SER A 1 90 ? -11.188 -2.931 8.852 1.00 95.19 90 SER A C 1
ATOM 743 O O . SER A 1 90 ? -11.354 -2.914 7.631 1.00 95.19 90 SER A O 1
ATOM 745 N N . GLU A 1 91 ? -10.613 -3.962 9.470 1.00 92.44 91 GLU A N 1
ATOM 746 C CA . GLU A 1 91 ? -10.203 -5.174 8.754 1.00 92.44 91 GLU A CA 1
ATOM 747 C C . GLU A 1 91 ? -11.397 -5.862 8.068 1.00 92.44 91 GLU A C 1
ATOM 749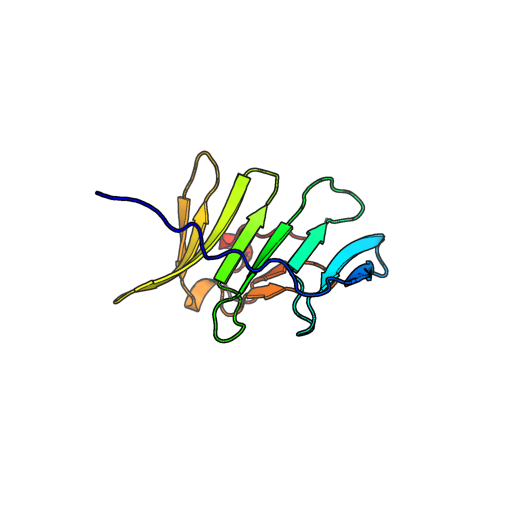 O O . GLU A 1 91 ? -11.263 -6.320 6.941 1.00 92.44 91 GLU A O 1
ATOM 754 N N . ASP A 1 92 ? -12.599 -5.806 8.652 1.00 91.69 92 ASP A N 1
ATOM 755 C CA . ASP A 1 92 ? -13.832 -6.300 8.015 1.00 91.69 92 ASP A CA 1
ATOM 756 C C . ASP A 1 92 ? -14.203 -5.530 6.726 1.00 91.69 92 ASP A C 1
ATOM 758 O O . ASP A 1 92 ? -14.866 -6.067 5.832 1.00 91.69 92 ASP A O 1
ATOM 762 N N . GLU A 1 93 ? -13.806 -4.258 6.619 1.00 92.12 93 GLU A N 1
ATOM 763 C CA . GLU A 1 93 ? -14.075 -3.407 5.457 1.00 92.12 93 GLU A CA 1
ATOM 764 C C . GLU A 1 93 ? -13.050 -3.616 4.335 1.00 92.12 93 GLU A C 1
ATOM 766 O O . GLU A 1 93 ? -13.446 -3.723 3.168 1.00 92.12 93 GLU A O 1
ATOM 771 N N . CYS A 1 94 ? -11.755 -3.693 4.670 1.00 91.50 94 CYS A N 1
ATOM 772 C CA . CYS A 1 94 ? -10.670 -3.815 3.689 1.00 91.50 94 CYS A CA 1
ATOM 773 C C . CYS A 1 94 ? -10.221 -5.253 3.398 1.00 91.50 94 CYS A C 1
ATOM 775 O O . CYS A 1 94 ? -9.542 -5.463 2.388 1.00 91.50 94 CYS A O 1
ATOM 777 N N . ASP A 1 95 ? -10.587 -6.214 4.251 1.00 89.38 95 ASP A N 1
ATOM 778 C CA . ASP A 1 95 ? -10.055 -7.581 4.284 1.00 89.38 95 ASP A CA 1
ATOM 779 C C . ASP A 1 95 ? -8.516 -7.557 4.209 1.00 89.38 95 ASP A C 1
ATOM 781 O O . ASP A 1 95 ? -7.857 -6.892 5.018 1.00 89.38 95 ASP A O 1
ATOM 785 N N . ALA A 1 96 ? -7.920 -8.187 3.197 1.00 88.81 96 ALA A N 1
ATOM 786 C CA . ALA A 1 96 ? -6.482 -8.170 2.986 1.00 88.81 96 ALA A CA 1
ATOM 787 C C . ALA A 1 96 ? -6.028 -7.039 2.048 1.00 88.81 96 ALA A C 1
ATOM 789 O O . ALA A 1 96 ? -6.649 -6.762 1.014 1.00 88.81 96 ALA A O 1
ATOM 790 N N . VAL A 1 97 ? -4.873 -6.449 2.373 1.00 93.69 97 VAL A N 1
ATOM 791 C CA . VAL A 1 97 ? -4.131 -5.526 1.503 1.00 93.69 97 VAL A CA 1
ATOM 792 C C . VAL A 1 97 ? -2.923 -6.252 0.925 1.00 93.69 97 VAL A C 1
ATOM 794 O O . VAL A 1 97 ? -2.061 -6.732 1.660 1.00 93.69 97 VAL A O 1
ATOM 797 N N . HIS A 1 98 ? -2.849 -6.323 -0.400 1.00 93.19 98 HIS A N 1
ATOM 798 C CA . HIS A 1 98 ? -1.798 -7.033 -1.118 1.00 93.19 98 HIS A CA 1
ATOM 799 C C . HIS A 1 98 ? -0.921 -6.069 -1.898 1.00 93.19 98 HIS A C 1
ATOM 801 O O . HIS A 1 98 ? -1.417 -5.300 -2.721 1.00 93.19 98 HIS A O 1
ATOM 807 N N . VAL A 1 99 ? 0.390 -6.184 -1.696 1.00 95.31 99 VAL A N 1
ATOM 808 C CA . VAL A 1 99 ? 1.402 -5.546 -2.539 1.00 95.31 99 VAL A CA 1
ATOM 809 C C . VAL A 1 99 ? 1.908 -6.576 -3.539 1.00 95.31 99 VAL A C 1
ATOM 811 O O . VAL A 1 99 ? 2.362 -7.658 -3.167 1.00 95.31 99 VAL A O 1
ATOM 814 N N . THR A 1 100 ? 1.819 -6.242 -4.819 1.00 94.38 100 THR A N 1
ATOM 815 C CA . THR A 1 100 ? 2.228 -7.101 -5.932 1.00 94.38 100 THR A CA 1
ATOM 816 C C . THR A 1 100 ? 3.105 -6.323 -6.901 1.00 94.38 100 THR A C 1
ATOM 818 O O . THR A 1 100 ? 3.253 -5.107 -6.800 1.00 94.38 100 THR A O 1
ATOM 821 N N . GLU A 1 101 ? 3.673 -7.016 -7.886 1.00 94.44 101 GLU A N 1
ATOM 822 C CA . GLU A 1 101 ? 4.430 -6.364 -8.959 1.00 94.44 101 GLU A CA 1
ATOM 823 C C . GLU A 1 101 ? 3.563 -5.515 -9.900 1.00 94.44 101 GLU A C 1
ATOM 825 O O . GLU A 1 101 ? 4.093 -4.939 -10.842 1.00 94.44 101 GLU A O 1
ATOM 830 N N . PHE A 1 102 ? 2.257 -5.424 -9.641 1.00 92.62 102 PHE A N 1
ATOM 831 C CA . PHE A 1 102 ? 1.282 -4.612 -10.370 1.00 92.62 102 PHE A CA 1
ATOM 832 C C . PHE A 1 102 ? 0.664 -3.504 -9.505 1.00 92.62 102 PHE A C 1
ATOM 834 O O . PHE A 1 102 ? -0.316 -2.890 -9.916 1.00 92.62 102 PHE A O 1
ATOM 841 N N . GLY A 1 103 ? 1.206 -3.273 -8.306 1.00 91.81 103 GLY A N 1
ATOM 842 C CA . GLY A 1 103 ? 0.742 -2.245 -7.381 1.00 91.81 103 GLY A CA 1
ATOM 843 C C . GLY A 1 103 ? 0.159 -2.822 -6.095 1.00 91.81 103 GLY A C 1
ATOM 844 O O . GLY A 1 103 ? 0.372 -3.992 -5.753 1.00 91.81 103 GLY A O 1
ATOM 845 N N . VAL A 1 104 ? -0.566 -1.973 -5.371 1.00 92.75 104 VAL A N 1
ATOM 846 C CA . VAL A 1 104 ? -1.162 -2.277 -4.069 1.00 92.75 104 VAL A CA 1
ATOM 847 C C . VAL A 1 104 ? -2.682 -2.214 -4.148 1.00 92.75 104 VAL A C 1
ATOM 849 O O . VAL A 1 104 ? -3.230 -1.295 -4.746 1.00 92.75 104 VAL A O 1
ATOM 852 N N . LYS A 1 105 ? -3.370 -3.194 -3.557 1.00 93.19 105 LYS A N 1
ATOM 853 C CA . LYS A 1 105 ? -4.839 -3.245 -3.547 1.00 93.19 105 LYS A CA 1
ATOM 854 C C . LYS A 1 105 ? -5.390 -3.833 -2.256 1.00 93.19 105 LYS A C 1
ATOM 856 O O . LYS A 1 105 ? -4.808 -4.772 -1.713 1.00 93.19 105 LYS A O 1
ATOM 861 N N . ALA A 1 106 ? -6.534 -3.322 -1.816 1.00 93.81 106 ALA A N 1
ATOM 862 C CA . ALA A 1 106 ? -7.378 -3.974 -0.819 1.00 93.81 106 ALA A CA 1
ATOM 863 C C . ALA A 1 106 ? -8.372 -4.928 -1.506 1.00 93.81 106 ALA A C 1
ATOM 865 O O . ALA A 1 106 ? -8.634 -4.802 -2.703 1.00 93.81 106 ALA A O 1
ATOM 866 N N . THR A 1 107 ? -8.890 -5.911 -0.771 1.00 90.81 107 THR A N 1
ATOM 867 C CA . THR A 1 107 ? -9.753 -6.978 -1.328 1.00 90.81 107 THR A CA 1
ATOM 868 C C . THR A 1 107 ? -11.114 -7.097 -0.653 1.00 90.81 107 THR A C 1
ATOM 870 O O . THR A 1 107 ? -11.963 -7.862 -1.110 1.00 90.81 107 THR A O 1
ATOM 873 N N . GLY A 1 108 ? -11.344 -6.318 0.401 1.00 88.88 108 GLY A N 1
ATOM 874 C CA . GLY A 1 108 ? -12.588 -6.317 1.150 1.00 88.88 108 GLY A CA 1
ATOM 875 C C . GLY A 1 108 ? -13.758 -5.681 0.412 1.00 88.88 108 GLY A C 1
ATOM 876 O O . GLY A 1 108 ? -13.641 -5.104 -0.670 1.00 88.88 108 GLY A O 1
ATOM 877 N N . ARG A 1 109 ? -14.933 -5.779 1.038 1.00 86.88 109 ARG A N 1
ATOM 878 C CA . ARG A 1 109 ? -16.205 -5.308 0.464 1.00 86.88 109 ARG A CA 1
ATOM 879 C C . ARG A 1 109 ? -16.286 -3.791 0.324 1.00 86.88 109 ARG A C 1
ATOM 881 O O . ARG A 1 109 ? -17.133 -3.315 -0.421 1.00 86.88 109 ARG A O 1
ATOM 888 N N . GLN A 1 110 ? -15.461 -3.065 1.071 1.00 90.81 110 GLN A N 1
ATOM 889 C CA . GLN A 1 110 ? -15.361 -1.608 1.036 1.00 90.81 110 GLN A CA 1
ATOM 890 C C . GLN A 1 110 ? -13.895 -1.209 0.818 1.00 90.81 110 GLN A C 1
ATOM 892 O O . GLN A 1 110 ? -13.352 -0.350 1.509 1.00 90.81 110 GLN A O 1
ATOM 897 N N . ALA A 1 111 ? -13.225 -1.907 -0.107 1.00 88.75 111 ALA A N 1
ATOM 898 C CA . ALA A 1 111 ? -11.835 -1.654 -0.478 1.00 88.75 1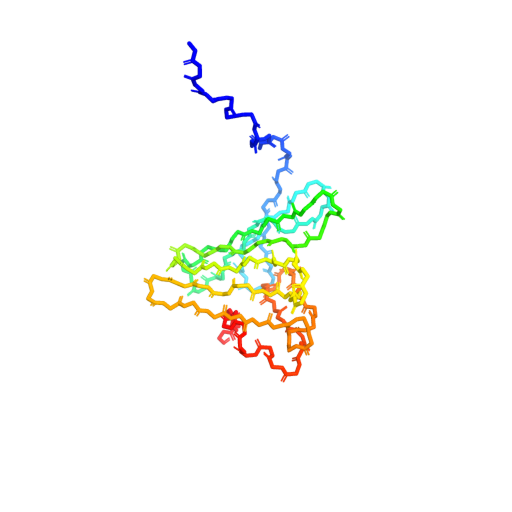11 ALA A CA 1
ATOM 899 C C . ALA A 1 111 ? -11.609 -0.231 -1.019 1.00 88.75 111 ALA A C 1
ATOM 901 O O . ALA A 1 111 ? -10.517 0.306 -0.856 1.00 88.75 111 ALA A O 1
ATOM 902 N N . ASP A 1 112 ? -12.637 0.388 -1.598 1.00 91.69 112 ASP A N 1
ATOM 903 C CA . ASP A 1 112 ? -12.653 1.781 -2.051 1.00 91.69 112 ASP A CA 1
ATOM 904 C C . ASP A 1 112 ? -12.368 2.764 -0.911 1.00 91.69 112 ASP A C 1
ATOM 906 O O . ASP A 1 112 ? -11.636 3.728 -1.104 1.00 91.69 112 ASP A O 1
ATOM 910 N N . LYS A 1 113 ? -12.815 2.468 0.318 1.00 93.62 113 LYS A N 1
ATOM 911 C CA . LYS A 1 113 ? -12.488 3.285 1.499 1.00 93.62 113 LYS A CA 1
ATOM 912 C C . LYS A 1 113 ? -10.998 3.354 1.799 1.00 93.62 113 LYS A C 1
ATOM 914 O O . LYS A 1 113 ? -10.584 4.201 2.587 1.00 93.62 113 LYS A O 1
ATOM 919 N N . MET A 1 114 ? -10.193 2.449 1.251 1.00 94.88 114 MET A N 1
ATOM 920 C CA . MET A 1 114 ? -8.753 2.538 1.417 1.00 94.88 114 MET A CA 1
ATOM 921 C C . MET A 1 114 ? -8.144 3.646 0.562 1.00 94.88 114 MET A C 1
ATOM 923 O O . MET A 1 114 ? -7.009 3.986 0.847 1.00 94.88 114 MET A O 1
ATOM 927 N N . ASP A 1 115 ? -8.814 4.212 -0.448 1.00 93.38 115 ASP A N 1
ATOM 928 C CA . ASP A 1 115 ? -8.230 5.211 -1.367 1.00 93.38 115 ASP A CA 1
ATOM 929 C C . ASP A 1 115 ? -6.846 4.802 -1.914 1.00 93.38 115 ASP A C 1
ATOM 931 O O . ASP A 1 115 ? -5.973 5.627 -2.199 1.00 93.38 115 ASP A O 1
ATOM 935 N N . LEU A 1 116 ? -6.611 3.492 -2.038 1.00 91.56 116 LEU A N 1
ATOM 936 C CA . LEU A 1 116 ? -5.404 2.987 -2.675 1.00 91.56 116 LEU A CA 1
ATOM 937 C C . LEU A 1 116 ? -5.493 3.286 -4.173 1.00 91.56 116 LEU A C 1
ATOM 939 O O . LEU A 1 116 ? -6.578 3.197 -4.748 1.00 91.56 116 LEU A O 1
ATOM 943 N N . PRO A 1 117 ? -4.368 3.629 -4.818 1.00 83.12 117 PRO A N 1
ATOM 944 C CA . PRO A 1 117 ? -4.364 3.949 -6.235 1.00 83.12 117 PRO A CA 1
ATOM 945 C C . PRO A 1 117 ? -4.863 2.751 -7.041 1.00 83.12 117 PRO A C 1
ATOM 947 O O . PRO A 1 117 ? -4.214 1.703 -7.086 1.00 83.12 117 PRO A O 1
ATOM 950 N N . GLU A 1 118 ? -5.985 2.927 -7.723 1.00 72.06 118 GLU A N 1
ATOM 951 C CA . GLU A 1 118 ? -6.326 2.043 -8.821 1.00 72.06 118 GLU A CA 1
ATOM 952 C C . GLU A 1 118 ? -5.417 2.364 -9.998 1.00 72.06 118 GLU A C 1
ATOM 954 O O . GLU A 1 118 ? -5.024 3.512 -10.235 1.00 72.06 118 GLU A O 1
ATOM 959 N N . ARG A 1 119 ? -5.054 1.323 -10.734 1.00 70.38 119 ARG A N 1
ATOM 960 C CA . ARG A 1 119 ? -4.411 1.537 -12.014 1.00 70.38 119 ARG A CA 1
ATOM 961 C C . ARG A 1 119 ? -5.405 2.261 -12.944 1.00 70.38 119 ARG A C 1
ATOM 963 O O . ARG A 1 119 ? -6.540 1.789 -13.022 1.00 70.38 119 ARG A O 1
ATOM 970 N N . PRO A 1 120 ? -4.995 3.341 -13.636 1.00 57.56 120 PRO A N 1
ATOM 971 C CA . PRO A 1 120 ? -5.812 3.981 -14.667 1.00 57.56 120 PRO A CA 1
ATOM 972 C C . PRO A 1 120 ? -6.218 3.032 -15.802 1.00 57.56 120 PRO A C 1
ATOM 974 O O . PRO A 1 120 ? -5.446 2.085 -16.098 1.00 57.56 120 PRO A O 1
#

Sequence (120 aa):
MYKQQAEGYSQSSRETSRVNTHGDLYRKNELGQITSFSYADSDILFTFGYDNDGQLSDINSSTGWSWTKVRTPGFEGWVVRNYFERWFVSEDECDAVHVTEFGVKATGRQADKMDLPERP